Protein AF-A0A1B8TBC4-F1 (afdb_monomer)

Sequence (144 aa):
MAGRAVTELDFRKPEYRDAKVEDYEFRADGALVRKDRWEVGIRTICGLVGMSGRDFEIPDVVSKVEQLATDQEGWMAIEDIEDADDYPPESVPVSIQLSDSSILKGAFYSPSQNAWLWRGQSFREEVSAWKEETGSAHREGLSA

Solvent-accessible surface area (backbone atoms only — not comparable to full-atom values): 9035 Å² total; per-residue (Å²): 133,88,76,77,83,66,49,72,81,79,42,75,50,81,93,37,67,93,62,62,56,90,50,39,39,65,45,98,87,67,49,81,39,59,66,58,53,61,59,56,51,50,55,52,49,33,54,75,70,67,51,86,60,97,70,84,55,71,69,59,50,50,53,46,51,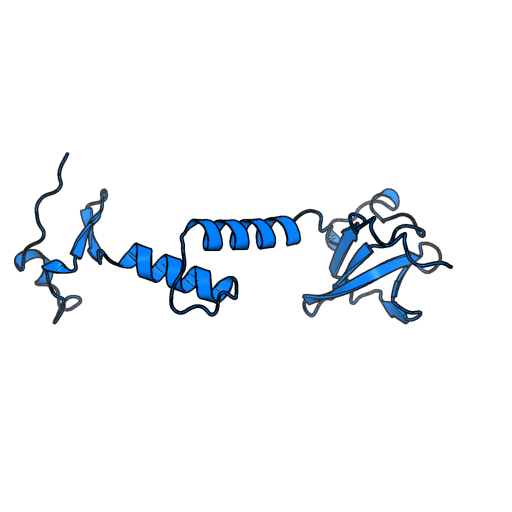51,51,55,52,57,71,65,52,71,64,45,45,55,87,75,54,86,53,81,83,72,50,69,57,62,86,47,49,18,32,36,29,32,76,86,70,49,72,46,75,66,20,27,41,38,80,93,74,65,31,36,38,43,96,88,42,78,44,58,90,49,51,45,28,37,26,77,54,79,74,82,86,76,86,81,89,88,81,136

Structure (mmCIF, N/CA/C/O backbone):
data_AF-A0A1B8TBC4-F1
#
_entry.id   AF-A0A1B8TBC4-F1
#
loop_
_atom_site.group_PDB
_atom_site.id
_atom_site.type_symbol
_atom_site.label_atom_id
_atom_site.label_alt_id
_atom_site.label_comp_id
_atom_site.label_asym_id
_atom_site.label_entity_id
_atom_site.label_seq_id
_atom_site.pdbx_PDB_ins_code
_atom_site.Cartn_x
_atom_site.Cartn_y
_atom_site.Cartn_z
_atom_site.occupancy
_atom_site.B_iso_or_equiv
_atom_site.auth_seq_id
_atom_site.auth_comp_id
_atom_site.auth_asym_id
_atom_site.auth_atom_id
_atom_site.pdbx_PDB_model_num
ATOM 1 N N . MET A 1 1 ? -10.336 20.477 28.753 1.00 42.97 1 MET A N 1
ATOM 2 C CA . MET A 1 1 ? -11.612 20.300 29.481 1.00 42.97 1 MET A CA 1
ATOM 3 C C . MET A 1 1 ? -11.883 18.811 29.562 1.00 42.97 1 MET A C 1
ATOM 5 O O . MET A 1 1 ? -11.980 18.189 28.514 1.00 42.97 1 MET A O 1
ATOM 9 N N . ALA A 1 2 ? -11.908 18.227 30.759 1.00 50.53 2 ALA A N 1
ATOM 10 C CA . ALA A 1 2 ? -12.259 16.817 30.918 1.00 50.53 2 ALA A CA 1
ATOM 11 C C . ALA A 1 2 ? -13.759 16.643 30.617 1.00 50.53 2 ALA A C 1
ATOM 13 O O . ALA A 1 2 ? -14.588 17.299 31.248 1.00 50.53 2 ALA A O 1
ATOM 14 N N . GLY A 1 3 ? -14.096 15.833 29.609 1.00 69.00 3 GLY A N 1
ATOM 15 C CA . GLY A 1 3 ? -15.482 15.501 29.273 1.00 69.00 3 GLY A CA 1
ATOM 16 C C . GLY A 1 3 ? -16.138 14.6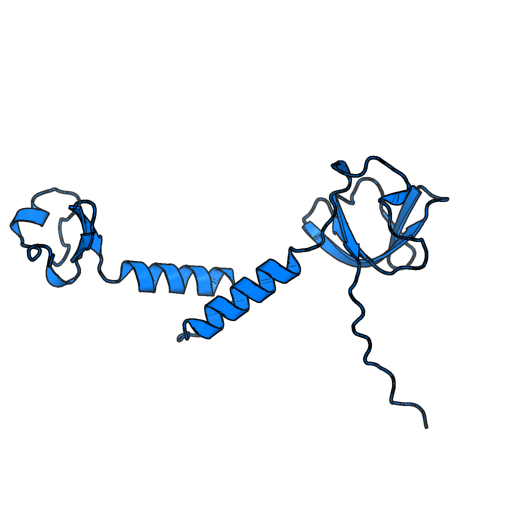83 30.390 1.00 69.00 3 GLY A C 1
ATOM 17 O O . GLY A 1 3 ? -15.455 13.945 31.099 1.00 69.00 3 GLY A O 1
ATOM 18 N N . ARG A 1 4 ? -17.456 14.834 30.578 1.00 86.19 4 ARG A N 1
ATOM 19 C CA . ARG A 1 4 ? -18.210 14.091 31.605 1.00 86.19 4 ARG A CA 1
ATOM 20 C C . ARG A 1 4 ? -18.057 12.576 31.422 1.00 86.19 4 ARG A C 1
ATOM 22 O O . ARG A 1 4 ? -17.933 12.101 30.295 1.00 86.19 4 ARG A O 1
ATOM 29 N N . ALA A 1 5 ? -18.140 11.822 32.516 1.00 83.81 5 ALA A N 1
ATOM 30 C CA . ALA A 1 5 ? -18.161 10.365 32.454 1.00 83.81 5 ALA A CA 1
ATOM 31 C C . ALA A 1 5 ? -19.389 9.850 31.677 1.00 83.81 5 ALA A C 1
ATOM 33 O O . ALA A 1 5 ? -20.471 10.448 31.724 1.00 83.81 5 ALA A O 1
ATOM 34 N N . VAL A 1 6 ? -19.198 8.736 30.970 1.00 83.19 6 VAL A N 1
ATOM 35 C CA . VAL A 1 6 ? -20.274 7.982 30.317 1.00 83.19 6 VAL A CA 1
ATOM 36 C C . VAL A 1 6 ? -21.090 7.257 31.384 1.00 83.19 6 VAL A C 1
ATOM 38 O O . VAL A 1 6 ? -20.536 6.747 32.356 1.00 83.19 6 VAL A O 1
ATOM 41 N N . THR A 1 7 ? -22.410 7.232 31.218 1.00 84.44 7 THR A N 1
ATOM 42 C CA . THR A 1 7 ? -23.350 6.617 32.163 1.00 84.44 7 THR A CA 1
ATOM 43 C C . THR A 1 7 ? -24.340 5.709 31.439 1.00 84.44 7 THR A C 1
ATOM 45 O O . THR A 1 7 ? -24.531 5.826 30.232 1.00 84.44 7 THR A O 1
ATOM 48 N N . GLU A 1 8 ? -25.053 4.853 32.173 1.00 82.81 8 GLU A N 1
ATOM 49 C CA . GLU A 1 8 ? -26.118 4.009 31.602 1.00 82.81 8 GLU A CA 1
ATOM 50 C C . GLU A 1 8 ? -27.234 4.816 30.913 1.00 82.81 8 GLU A C 1
ATOM 52 O O . GLU A 1 8 ? -27.888 4.328 29.992 1.00 82.81 8 GLU A O 1
ATOM 57 N N . LEU A 1 9 ? -27.446 6.077 31.317 1.00 80.50 9 LEU A N 1
ATOM 58 C CA . LEU A 1 9 ? -28.419 6.966 30.673 1.00 80.50 9 LEU A CA 1
ATOM 59 C C . LEU A 1 9 ? -28.092 7.200 29.193 1.00 80.50 9 LEU A C 1
ATOM 61 O O . LEU A 1 9 ? -29.008 7.379 28.389 1.00 80.50 9 LEU A O 1
ATOM 65 N N . ASP A 1 10 ? -26.807 7.159 28.842 1.00 77.62 10 ASP A N 1
ATOM 66 C CA . ASP A 1 10 ? -26.310 7.366 27.483 1.00 77.62 10 ASP A CA 1
ATOM 67 C C . ASP A 1 10 ? -26.589 6.151 26.568 1.00 77.62 10 ASP A C 1
ATOM 69 O O . ASP A 1 10 ? -26.613 6.289 25.347 1.00 77.62 10 ASP A O 1
ATOM 73 N N . PHE A 1 11 ? -26.894 4.980 27.147 1.00 82.25 11 PHE A N 1
ATOM 74 C CA . PHE A 1 11 ? -27.093 3.695 26.457 1.00 82.25 11 PHE A CA 1
ATOM 75 C C . PHE A 1 11 ? -28.575 3.349 26.241 1.00 82.25 11 PHE A C 1
ATOM 77 O O . PHE A 1 11 ? -28.917 2.253 25.807 1.00 82.25 11 PHE A O 1
ATOM 84 N N . ARG A 1 12 ? -29.497 4.283 26.508 1.00 78.94 12 ARG A N 1
ATOM 85 C CA . ARG A 1 12 ? -30.950 4.039 26.402 1.00 78.94 12 ARG A CA 1
ATOM 86 C C . ARG A 1 12 ? -31.457 3.797 24.973 1.00 78.94 12 ARG A C 1
ATOM 88 O O . ARG A 1 12 ? -32.620 3.430 24.802 1.00 78.94 12 ARG A O 1
ATOM 95 N N . LYS A 1 13 ? -30.626 4.008 23.948 1.00 74.69 13 LYS A N 1
ATOM 96 C CA . LYS A 1 13 ? -30.978 3.708 22.554 1.00 74.69 13 LYS A CA 1
ATOM 97 C C . LYS A 1 13 ? -30.849 2.204 22.262 1.00 74.69 13 LYS A C 1
ATOM 99 O O . LYS A 1 13 ? -29.913 1.580 22.754 1.00 74.69 13 LYS A O 1
ATOM 104 N N . PRO A 1 14 ? -31.716 1.628 21.405 1.00 73.19 14 PRO A N 1
ATOM 105 C CA . PRO A 1 14 ? -31.651 0.207 21.045 1.00 73.19 14 PRO A CA 1
ATOM 106 C C . PRO A 1 14 ? -30.293 -0.259 20.494 1.00 73.19 14 PRO A C 1
ATOM 108 O O . PRO A 1 14 ? -29.934 -1.413 20.684 1.00 73.19 14 PRO A O 1
ATOM 111 N N . GLU A 1 15 ? -29.540 0.631 19.844 1.00 75.00 15 GLU A N 1
ATOM 112 C CA . GLU A 1 15 ? -28.222 0.360 19.245 1.00 75.00 15 GLU A CA 1
ATOM 113 C C . GLU A 1 15 ? -27.101 0.055 20.261 1.00 75.00 15 GLU A C 1
ATOM 115 O O . GLU A 1 15 ? -26.076 -0.495 19.874 1.00 75.00 15 GLU A O 1
ATOM 120 N N . TYR A 1 16 ? -27.303 0.357 21.551 1.00 78.12 16 TYR A N 1
ATOM 121 C CA . TYR A 1 16 ? -26.348 0.059 22.632 1.00 78.12 16 TYR A CA 1
ATOM 122 C C . TYR A 1 16 ? -26.843 -1.032 23.586 1.00 78.12 16 TYR A C 1
ATOM 124 O O . TYR A 1 16 ? -26.323 -1.183 24.693 1.00 78.12 16 TYR A O 1
ATOM 132 N N . ARG A 1 17 ? -27.866 -1.792 23.177 1.00 71.06 17 ARG A N 1
ATOM 133 C CA . ARG A 1 17 ? -28.348 -2.944 23.939 1.00 71.06 17 ARG A CA 1
ATOM 134 C C . ARG A 1 17 ? -27.181 -3.933 24.101 1.00 71.06 17 ARG A C 1
ATOM 136 O O . ARG A 1 17 ? -26.556 -4.303 23.115 1.00 71.06 17 ARG A O 1
ATOM 143 N N . ASP A 1 18 ? -26.873 -4.282 25.350 1.00 78.62 18 ASP A N 1
ATOM 144 C CA . ASP A 1 18 ? -25.776 -5.171 25.784 1.00 78.62 18 ASP A CA 1
ATOM 145 C C . ASP A 1 18 ? -24.352 -4.585 25.766 1.00 78.62 18 ASP A C 1
ATOM 147 O O . ASP A 1 18 ? -23.388 -5.280 26.095 1.00 78.62 18 ASP A O 1
ATOM 151 N N . ALA A 1 19 ? -24.192 -3.300 25.448 1.00 83.25 19 ALA A N 1
ATOM 152 C CA . ALA A 1 19 ? -22.892 -2.645 25.513 1.00 83.25 19 ALA A CA 1
ATOM 153 C C . ALA A 1 19 ? -22.547 -2.221 26.958 1.00 83.25 19 ALA A C 1
ATOM 155 O O . ALA A 1 19 ? -23.404 -1.755 27.711 1.00 83.25 19 ALA A O 1
ATOM 156 N N . LYS A 1 20 ? -21.280 -2.386 27.354 1.00 85.56 20 LYS A N 1
ATOM 157 C CA . LYS A 1 20 ? -20.799 -2.030 28.696 1.00 85.56 20 LYS A CA 1
ATOM 158 C C . LYS A 1 20 ? -20.347 -0.580 28.744 1.00 85.56 20 LYS A C 1
ATOM 160 O O . LYS A 1 20 ? -19.546 -0.152 27.918 1.00 85.56 20 LYS A O 1
ATOM 165 N N . VAL A 1 21 ? -20.813 0.161 29.744 1.00 85.75 21 VAL A N 1
ATOM 166 C CA . VAL A 1 21 ? -20.490 1.585 29.915 1.00 85.75 21 VAL A CA 1
ATOM 167 C C . VAL A 1 21 ? -18.981 1.806 30.050 1.00 85.75 21 VAL A C 1
ATOM 169 O O . VAL A 1 21 ? -18.453 2.760 29.476 1.00 85.75 21 VAL A O 1
ATOM 172 N N . GLU A 1 22 ? -18.266 0.919 30.753 1.00 87.06 22 GLU A N 1
ATOM 173 C CA . GLU A 1 22 ? -16.816 1.037 30.934 1.00 87.06 22 GLU A CA 1
ATOM 174 C C . GLU A 1 22 ? -16.005 0.976 29.631 1.00 87.06 22 GLU A C 1
ATOM 176 O O . GLU A 1 22 ? -14.896 1.515 29.599 1.00 87.06 22 GLU A O 1
ATOM 181 N N . ASP A 1 23 ? -16.556 0.413 28.555 1.00 88.88 23 ASP A N 1
ATOM 182 C CA . ASP A 1 23 ? -15.867 0.255 27.272 1.00 88.88 23 ASP A CA 1
ATOM 183 C C . ASP A 1 23 ? -15.992 1.496 26.374 1.00 88.88 23 ASP A C 1
ATOM 185 O O . ASP A 1 23 ? -15.416 1.521 25.285 1.00 88.88 23 ASP A O 1
ATOM 189 N N . TYR A 1 24 ? -16.721 2.535 26.802 1.00 91.00 24 TYR A N 1
ATOM 190 C CA . TYR A 1 24 ? -17.042 3.705 25.981 1.00 91.00 24 TYR A CA 1
ATOM 191 C C . TYR A 1 24 ? -16.612 5.031 26.612 1.00 91.00 24 TYR A C 1
ATOM 193 O O . TYR A 1 24 ? -16.485 5.184 27.827 1.00 91.00 24 TYR A O 1
ATOM 201 N N . GLU A 1 25 ? -16.397 6.022 25.755 1.00 91.06 25 GLU A N 1
ATOM 202 C CA . GLU A 1 25 ? -16.042 7.393 26.107 1.00 91.06 25 GLU A CA 1
ATOM 203 C C . GLU A 1 25 ? -16.709 8.394 25.155 1.00 91.06 25 GLU A C 1
ATOM 205 O O . GLU A 1 25 ? -17.140 8.040 24.055 1.00 91.06 25 GLU A O 1
ATOM 210 N N . PHE A 1 26 ? -16.771 9.662 25.569 1.00 91.06 26 PHE A N 1
ATOM 211 C CA . PHE A 1 26 ? -17.141 10.749 24.668 1.00 91.06 26 PHE A CA 1
ATOM 212 C C . PHE A 1 26 ? -15.921 11.238 23.896 1.00 91.06 26 PHE A C 1
ATOM 214 O O . PHE A 1 26 ? -14.907 11.623 24.481 1.00 91.06 26 PHE A O 1
ATOM 221 N N . ARG A 1 27 ? -16.045 11.284 22.572 1.00 89.94 27 ARG A N 1
ATOM 222 C CA . ARG A 1 27 ? -15.099 11.980 21.701 1.00 89.94 27 ARG A CA 1
ATOM 223 C C . ARG A 1 27 ? -15.290 13.498 21.822 1.00 89.94 27 ARG A C 1
ATOM 225 O O . ARG A 1 27 ? -16.305 13.976 22.324 1.00 89.94 27 ARG A O 1
ATOM 232 N N . ALA A 1 28 ? -14.308 14.270 21.358 1.00 87.44 28 ALA A N 1
ATOM 233 C CA . ALA A 1 28 ? -14.319 15.735 21.411 1.00 87.44 28 ALA A CA 1
ATOM 234 C C . ALA A 1 28 ? -15.542 16.389 20.732 1.00 87.44 28 ALA A C 1
ATOM 236 O O . ALA A 1 28 ? -15.923 17.495 21.097 1.00 87.44 28 ALA A O 1
ATOM 237 N N . ASP A 1 29 ? -16.166 15.705 19.776 1.00 89.75 29 ASP A N 1
ATOM 238 C CA . ASP A 1 29 ? -17.390 16.131 19.089 1.00 89.75 29 ASP A CA 1
ATOM 239 C C . ASP A 1 29 ? -18.685 15.690 19.799 1.00 89.75 29 ASP A C 1
ATOM 241 O O . ASP A 1 29 ? -19.778 15.925 19.292 1.00 89.75 29 ASP A O 1
ATOM 245 N N . GLY A 1 30 ? -18.583 15.039 20.961 1.00 87.00 30 GLY A N 1
ATOM 246 C CA . GLY A 1 30 ? -19.719 14.533 21.729 1.00 87.00 30 GLY A CA 1
ATOM 247 C C . GLY A 1 30 ? -20.232 13.162 21.284 1.00 87.00 30 GLY A C 1
ATOM 248 O O . GLY A 1 30 ? -21.214 12.683 21.853 1.00 87.00 30 GLY A O 1
ATOM 249 N N . ALA A 1 31 ? -19.586 12.504 20.314 1.00 87.81 31 ALA A N 1
ATOM 250 C CA . ALA A 1 31 ? -19.951 11.147 19.919 1.00 87.81 31 ALA A CA 1
ATOM 251 C C . ALA A 1 31 ? -19.594 10.136 21.021 1.00 87.81 31 ALA A C 1
ATOM 253 O O . ALA A 1 31 ? -18.497 10.184 21.582 1.00 87.81 31 ALA A O 1
ATOM 254 N N . LEU A 1 32 ? -20.508 9.205 21.305 1.00 88.56 32 LEU A N 1
ATOM 255 C CA . LEU A 1 32 ? -20.257 8.069 22.188 1.00 88.56 32 LEU A CA 1
ATOM 256 C C . LEU A 1 32 ? -19.559 6.965 21.391 1.00 88.56 32 LEU A C 1
ATOM 258 O O . LEU A 1 32 ? -20.099 6.459 20.410 1.00 88.56 32 LEU A O 1
ATOM 262 N N . VAL A 1 33 ? -18.348 6.603 21.794 1.00 90.19 33 VAL A N 1
ATOM 263 C CA . VAL A 1 33 ? -17.468 5.728 21.013 1.00 90.19 33 VAL A CA 1
ATOM 264 C C . VAL A 1 33 ? -16.739 4.746 21.918 1.00 90.19 33 VAL A C 1
ATOM 266 O O . VAL A 1 33 ? -16.458 5.051 23.074 1.00 90.19 33 VAL A O 1
ATOM 269 N N . ARG A 1 34 ? -16.400 3.566 21.392 1.00 91.12 34 ARG A N 1
ATOM 270 C CA . ARG A 1 34 ? -15.612 2.579 22.138 1.00 91.12 34 ARG A CA 1
ATOM 271 C C . ARG A 1 34 ? -14.184 3.064 22.384 1.00 91.12 34 AR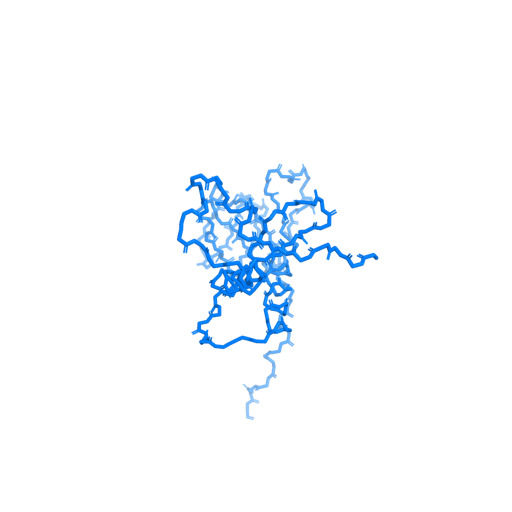G A C 1
ATOM 273 O O . ARG A 1 34 ? -13.582 3.682 21.501 1.00 91.12 34 ARG A O 1
ATOM 280 N N . LYS A 1 35 ? -13.627 2.759 23.554 1.00 92.12 35 LYS A N 1
ATOM 281 C CA . LYS A 1 35 ? -12.258 3.115 23.963 1.00 92.12 35 LYS A CA 1
ATOM 282 C C . LYS A 1 35 ? -11.193 2.360 23.170 1.00 92.12 35 LYS A C 1
ATOM 284 O O . LYS A 1 35 ? -10.184 2.944 22.792 1.00 92.12 35 LYS A O 1
ATOM 289 N N . ASP A 1 36 ? -11.449 1.095 22.846 1.00 92.06 36 ASP A N 1
ATOM 290 C CA . ASP A 1 36 ? -10.536 0.218 22.099 1.00 92.06 36 ASP A CA 1
ATOM 291 C C . ASP A 1 36 ? -10.534 0.467 20.579 1.00 92.06 36 ASP A C 1
ATOM 293 O O . ASP A 1 36 ? -9.806 -0.198 19.845 1.00 92.06 36 ASP A O 1
ATOM 297 N N . ARG A 1 37 ? -11.299 1.451 20.075 1.00 91.81 37 ARG A N 1
ATOM 298 C CA . ARG A 1 37 ? -11.411 1.745 18.631 1.00 91.81 37 ARG A CA 1
ATOM 299 C C . ARG A 1 37 ? -10.064 1.979 17.942 1.00 91.81 37 ARG A C 1
ATOM 301 O O . ARG A 1 37 ? -9.898 1.602 16.786 1.00 91.81 37 ARG A O 1
ATOM 308 N N . TRP A 1 38 ? -9.111 2.590 18.645 1.00 91.88 38 TRP A N 1
ATOM 309 C CA . TRP A 1 38 ? -7.767 2.829 18.120 1.00 91.88 38 TRP A CA 1
ATOM 310 C C . TRP A 1 38 ? -6.970 1.531 18.001 1.00 91.88 38 TRP A C 1
ATOM 312 O O . TRP A 1 38 ? -6.344 1.303 16.973 1.00 91.88 38 TRP A O 1
ATOM 322 N N . GLU A 1 39 ? -7.049 0.650 18.999 1.00 90.75 39 GLU A N 1
ATOM 323 C CA . GLU A 1 39 ? -6.388 -0.656 18.960 1.00 90.75 39 GLU A CA 1
ATOM 324 C C . GLU A 1 39 ? -6.948 -1.522 17.825 1.00 90.75 39 GLU A C 1
ATOM 326 O O . GLU A 1 39 ? -6.188 -2.074 17.032 1.00 90.75 39 GLU A O 1
ATOM 331 N N . VAL A 1 40 ? -8.277 -1.588 17.693 1.00 90.50 40 VAL A N 1
ATOM 332 C CA . VAL A 1 40 ? -8.948 -2.316 16.602 1.00 90.50 40 VAL A CA 1
ATOM 333 C C . VAL A 1 40 ? -8.561 -1.745 15.234 1.00 90.50 40 VAL A C 1
ATOM 335 O O . VAL A 1 40 ? -8.292 -2.503 14.297 1.00 90.50 40 VAL A O 1
ATOM 338 N N . GLY A 1 41 ? -8.492 -0.416 15.117 1.00 92.94 41 GLY A N 1
ATOM 339 C CA . GLY A 1 41 ? -8.043 0.260 13.901 1.00 92.94 41 GLY A CA 1
ATOM 340 C C . GLY A 1 41 ? -6.614 -0.126 13.519 1.00 92.94 41 GLY A C 1
ATOM 341 O O . GLY A 1 41 ? -6.379 -0.551 12.389 1.00 92.94 41 GLY A O 1
ATOM 342 N N . ILE A 1 42 ? -5.672 -0.064 14.465 1.00 93.12 42 ILE A N 1
ATOM 343 C CA . ILE A 1 42 ? -4.277 -0.436 14.198 1.00 93.12 42 ILE A CA 1
ATOM 344 C C . ILE A 1 42 ? -4.151 -1.930 13.882 1.00 93.12 42 ILE A C 1
ATOM 346 O O . ILE A 1 42 ? -3.490 -2.269 12.908 1.00 93.12 42 ILE A O 1
ATOM 350 N N . ARG A 1 43 ? -4.852 -2.825 14.594 1.00 91.00 43 ARG A N 1
ATOM 351 C CA . ARG A 1 43 ? -4.892 -4.267 14.265 1.00 91.00 43 ARG A CA 1
ATOM 352 C C . ARG A 1 43 ? -5.343 -4.524 12.826 1.00 91.00 43 ARG A C 1
ATOM 354 O O . ARG A 1 43 ? -4.807 -5.405 12.160 1.00 91.00 43 ARG A O 1
ATOM 361 N N . THR A 1 44 ? -6.316 -3.752 12.348 1.00 92.25 44 THR A N 1
ATOM 362 C CA . THR A 1 44 ? -6.790 -3.841 10.961 1.00 92.25 44 THR A CA 1
ATOM 363 C C . THR A 1 44 ? -5.690 -3.420 9.986 1.00 92.25 44 THR A C 1
ATOM 365 O O . THR A 1 44 ? -5.420 -4.138 9.026 1.00 92.25 44 THR A O 1
ATOM 368 N N . ILE A 1 45 ? -5.009 -2.302 10.263 1.00 93.31 45 ILE A N 1
ATOM 369 C CA . ILE A 1 45 ? -3.875 -1.829 9.457 1.00 93.31 45 ILE A CA 1
ATOM 370 C C . ILE A 1 45 ? -2.750 -2.868 9.445 1.00 93.31 45 ILE A C 1
ATOM 372 O O . ILE A 1 45 ? -2.271 -3.190 8.365 1.00 93.31 45 ILE A O 1
ATOM 376 N N . CYS A 1 46 ? -2.390 -3.462 10.591 1.00 93.00 46 CYS A N 1
ATOM 377 C CA . CYS A 1 46 ? -1.404 -4.547 10.676 1.00 93.00 46 CYS A CA 1
ATOM 378 C C . CYS A 1 46 ? -1.710 -5.675 9.683 1.00 93.00 46 CYS A C 1
ATOM 380 O O . CYS A 1 46 ? -0.823 -6.114 8.952 1.00 93.00 46 CYS A O 1
ATOM 382 N N . GLY A 1 47 ? -2.972 -6.112 9.622 1.00 89.94 47 GLY A N 1
ATOM 383 C CA . GLY A 1 47 ? -3.409 -7.132 8.670 1.00 89.94 47 GLY A CA 1
ATOM 384 C C . GLY A 1 47 ? -3.242 -6.697 7.211 1.00 89.94 47 GLY A C 1
ATOM 385 O O . GLY A 1 47 ? -2.754 -7.479 6.398 1.00 89.94 47 GLY A O 1
ATOM 386 N N . LEU A 1 48 ? -3.590 -5.448 6.886 1.00 91.56 48 LEU A N 1
ATOM 387 C CA . LEU A 1 48 ? -3.449 -4.893 5.533 1.00 91.56 48 LEU A CA 1
ATOM 388 C C . LEU A 1 48 ? -1.987 -4.775 5.093 1.00 91.56 48 LEU A C 1
ATOM 390 O O . LEU A 1 48 ? -1.675 -5.051 3.939 1.00 91.56 48 LEU A O 1
ATOM 394 N N . VAL A 1 49 ? -1.087 -4.413 6.008 1.00 91.69 49 VAL A N 1
ATOM 395 C CA . VAL A 1 49 ? 0.352 -4.306 5.721 1.00 91.69 49 VAL A CA 1
ATOM 396 C C . VAL A 1 49 ? 1.093 -5.648 5.836 1.00 91.69 49 VAL A C 1
ATOM 398 O O . VAL A 1 49 ? 2.323 -5.689 5.820 1.00 91.69 49 VAL A O 1
ATOM 401 N N . GLY A 1 50 ? 0.358 -6.761 5.955 1.00 88.94 50 GLY A N 1
ATOM 402 C CA . GLY A 1 50 ? 0.909 -8.117 5.944 1.00 88.94 50 GLY A CA 1
ATOM 403 C C . GLY A 1 50 ? 1.641 -8.528 7.225 1.00 88.94 50 GLY A C 1
ATOM 404 O O . GLY A 1 50 ? 2.420 -9.482 7.206 1.00 88.94 50 GLY A O 1
ATOM 405 N N . MET A 1 51 ? 1.416 -7.841 8.347 1.00 89.38 51 MET A N 1
ATOM 406 C CA . MET A 1 51 ? 1.958 -8.248 9.644 1.00 89.38 51 MET A CA 1
ATOM 407 C C . MET A 1 51 ? 1.120 -9.398 10.214 1.00 89.38 51 MET A C 1
ATOM 409 O O . MET A 1 51 ? -0.061 -9.239 10.512 1.00 89.38 51 MET A O 1
ATOM 413 N N . SER A 1 52 ? 1.736 -10.569 10.386 1.00 73.69 52 SER A N 1
ATOM 414 C CA . SER A 1 52 ? 1.064 -11.794 10.854 1.00 73.69 52 SER A CA 1
ATOM 415 C C . SER A 1 52 ? 1.299 -12.116 12.339 1.00 73.69 52 SER A C 1
ATOM 417 O O . SER A 1 52 ? 1.005 -13.226 12.787 1.00 73.69 52 SER A O 1
ATOM 419 N N . GLY A 1 53 ? 1.878 -11.186 13.103 1.00 73.94 53 GLY A N 1
ATOM 420 C CA . GLY A 1 53 ? 2.142 -11.348 14.535 1.00 73.94 53 GLY A CA 1
ATOM 421 C C . GLY A 1 53 ? 0.876 -11.204 15.385 1.00 73.94 53 GLY A C 1
ATOM 422 O O . GLY A 1 53 ? -0.014 -10.423 15.056 1.00 73.94 53 GLY A O 1
ATOM 423 N N . ARG A 1 54 ? 0.793 -11.953 16.498 1.00 70.00 54 ARG A N 1
ATOM 424 C CA . ARG A 1 54 ? -0.261 -11.747 17.516 1.00 70.00 54 ARG A CA 1
ATOM 425 C C . ARG A 1 54 ? -0.134 -10.393 18.215 1.00 70.00 54 ARG A C 1
ATOM 427 O O . ARG A 1 54 ? -1.155 -9.825 18.598 1.00 70.00 54 ARG A O 1
ATOM 434 N N . ASP A 1 55 ? 1.099 -9.913 18.318 1.00 79.88 55 ASP A N 1
ATOM 435 C CA . ASP A 1 55 ? 1.480 -8.655 18.943 1.00 79.88 55 ASP A CA 1
ATOM 436 C C . ASP A 1 55 ? 2.137 -7.751 17.890 1.00 79.88 55 ASP A C 1
ATOM 438 O O . ASP A 1 55 ? 2.780 -8.240 16.954 1.00 79.88 55 ASP A O 1
ATOM 442 N N . PHE A 1 56 ? 1.942 -6.442 18.028 1.00 85.88 56 PHE A N 1
ATOM 443 C CA . PHE A 1 56 ? 2.545 -5.418 17.179 1.00 85.88 56 PHE A CA 1
ATOM 444 C C . PHE A 1 56 ? 2.975 -4.238 18.045 1.00 85.88 56 PHE A C 1
ATOM 446 O O . PHE A 1 56 ? 2.288 -3.886 19.004 1.00 85.88 56 PHE A O 1
ATOM 453 N N . GLU A 1 57 ? 4.064 -3.589 17.654 1.00 90.56 57 GLU A N 1
ATOM 454 C CA . GLU A 1 57 ? 4.431 -2.277 18.170 1.00 90.56 57 GLU A CA 1
ATOM 455 C C . GLU A 1 57 ? 4.071 -1.216 17.128 1.00 90.56 57 GLU A C 1
ATOM 457 O O . GLU A 1 57 ? 4.259 -1.414 15.927 1.00 90.56 57 GLU A O 1
ATOM 462 N N . ILE A 1 58 ? 3.534 -0.072 17.567 1.00 91.62 58 ILE A N 1
ATOM 463 C CA . ILE A 1 58 ? 3.118 1.014 16.658 1.00 91.62 58 ILE A CA 1
ATOM 464 C C . ILE A 1 58 ? 4.246 1.433 15.693 1.00 91.62 58 ILE A C 1
ATOM 466 O O . ILE A 1 58 ? 3.954 1.585 14.506 1.00 91.62 58 ILE A O 1
ATOM 470 N N . PRO A 1 59 ? 5.516 1.587 16.129 1.00 94.62 59 PRO A N 1
ATOM 471 C CA . PRO A 1 59 ? 6.617 1.904 15.220 1.00 94.62 59 PRO A CA 1
ATOM 472 C C . PRO A 1 59 ? 6.795 0.899 14.076 1.00 94.62 59 PRO A C 1
ATOM 474 O O . PRO A 1 59 ? 7.099 1.310 12.958 1.00 94.62 59 PRO A O 1
ATOM 477 N N . ASP A 1 60 ? 6.552 -0.392 14.315 1.00 93.12 60 ASP A N 1
ATOM 478 C CA . ASP A 1 60 ? 6.666 -1.421 13.276 1.00 93.12 60 ASP A CA 1
ATOM 479 C C . ASP A 1 60 ? 5.575 -1.251 12.215 1.00 93.12 60 ASP A C 1
ATOM 481 O O . ASP A 1 60 ? 5.835 -1.365 11.015 1.00 93.12 60 ASP A O 1
ATOM 485 N N . VAL A 1 61 ? 4.355 -0.924 12.656 1.00 93.38 61 VAL A N 1
ATOM 486 C CA . VAL A 1 61 ? 3.228 -0.633 11.760 1.00 93.38 61 VAL A CA 1
ATOM 487 C C . VAL A 1 61 ? 3.528 0.598 10.913 1.00 93.38 61 VAL A C 1
ATOM 489 O O . VAL A 1 61 ? 3.341 0.565 9.700 1.00 93.38 61 VAL A O 1
ATOM 492 N N . VAL A 1 62 ? 4.032 1.669 11.534 1.00 94.88 62 VAL A N 1
ATOM 493 C CA . VAL A 1 62 ? 4.415 2.901 10.828 1.00 94.88 62 VAL A CA 1
ATOM 494 C C . VAL A 1 62 ? 5.501 2.611 9.797 1.00 94.88 62 VAL A C 1
ATOM 496 O O . VAL A 1 62 ? 5.327 2.961 8.636 1.00 94.88 62 VAL A O 1
ATOM 499 N N . SER A 1 63 ? 6.555 1.884 10.173 1.00 93.81 63 SER A N 1
ATOM 500 C CA . SER A 1 63 ? 7.632 1.518 9.248 1.00 93.81 63 SER A CA 1
ATOM 501 C C . SER A 1 63 ? 7.123 0.706 8.053 1.00 93.81 63 SER A C 1
ATOM 503 O O . SER A 1 63 ? 7.570 0.906 6.924 1.00 93.81 63 SER A O 1
ATOM 505 N N . LYS A 1 64 ? 6.154 -0.193 8.263 1.00 93.44 64 LYS A N 1
ATOM 506 C CA . LYS A 1 64 ? 5.522 -0.944 7.171 1.00 93.44 64 LYS A CA 1
ATOM 507 C C . LYS A 1 64 ? 4.682 -0.066 6.251 1.00 93.44 64 LYS A C 1
ATOM 509 O O . LYS A 1 64 ? 4.723 -0.259 5.039 1.00 93.44 64 LYS A O 1
ATOM 514 N N . VAL A 1 65 ? 3.945 0.893 6.804 1.00 92.69 65 VAL A N 1
ATOM 515 C CA . VAL A 1 65 ? 3.192 1.872 6.009 1.00 92.69 65 VAL A CA 1
ATOM 516 C C . VAL A 1 65 ? 4.141 2.759 5.201 1.00 92.69 65 VAL A C 1
ATOM 518 O O . VAL A 1 65 ? 3.887 2.980 4.023 1.00 92.69 65 VAL A O 1
ATOM 521 N N . GLU A 1 66 ? 5.247 3.212 5.790 1.00 92.44 66 GLU A N 1
ATOM 522 C CA . GLU A 1 66 ? 6.282 3.984 5.091 1.00 92.44 66 GLU A CA 1
ATOM 523 C C . GLU A 1 66 ? 6.899 3.183 3.940 1.00 92.44 66 GLU A C 1
ATOM 525 O O . GLU A 1 66 ? 6.984 3.696 2.831 1.00 92.44 66 GLU A O 1
ATOM 530 N N . GLN A 1 67 ? 7.240 1.907 4.159 1.00 88.25 67 GLN A N 1
ATOM 531 C CA . GLN A 1 67 ? 7.723 1.016 3.094 1.00 88.25 67 GLN A CA 1
ATOM 532 C C . GLN A 1 67 ? 6.729 0.932 1.931 1.00 88.25 67 GLN A C 1
ATOM 534 O O . GLN A 1 67 ? 7.121 1.098 0.781 1.00 88.25 67 GLN A O 1
ATOM 539 N N . LEU A 1 68 ? 5.441 0.725 2.225 1.00 88.06 68 LEU A N 1
ATOM 540 C CA . LEU A 1 68 ? 4.405 0.678 1.193 1.00 88.06 68 LEU A CA 1
ATOM 541 C C . LEU A 1 68 ? 4.254 2.016 0.466 1.00 88.06 68 LEU A C 1
ATOM 543 O O . LEU A 1 68 ? 4.095 2.022 -0.750 1.00 88.06 68 LEU A O 1
ATOM 547 N N . ALA A 1 69 ? 4.311 3.137 1.184 1.00 87.00 69 ALA A N 1
ATOM 548 C CA . ALA A 1 69 ? 4.245 4.461 0.577 1.00 87.00 69 ALA A CA 1
ATOM 549 C C . ALA A 1 69 ? 5.431 4.690 -0.374 1.00 87.00 69 ALA A C 1
ATOM 551 O O . ALA A 1 69 ? 5.220 5.050 -1.527 1.00 87.00 69 ALA A O 1
ATOM 552 N N . THR A 1 70 ? 6.655 4.380 0.058 1.00 83.44 70 THR A N 1
ATOM 553 C CA . THR A 1 70 ? 7.859 4.466 -0.783 1.00 83.44 70 THR A CA 1
ATOM 554 C C . THR A 1 70 ? 7.806 3.513 -1.983 1.00 83.44 70 THR A C 1
ATOM 556 O O . THR A 1 70 ? 8.221 3.870 -3.087 1.00 83.44 70 THR A O 1
ATOM 559 N N . ASP A 1 71 ? 7.257 2.307 -1.824 1.00 80.94 71 ASP A N 1
ATOM 560 C CA . ASP A 1 71 ? 7.076 1.374 -2.941 1.00 80.94 71 ASP A CA 1
ATOM 561 C C . ASP A 1 71 ? 6.129 1.941 -4.017 1.00 80.94 71 ASP A C 1
ATOM 563 O O . ASP A 1 71 ? 6.334 1.683 -5.211 1.00 80.94 71 ASP A O 1
ATOM 567 N N . GLN A 1 72 ? 5.145 2.750 -3.607 1.00 81.19 72 GLN A N 1
ATOM 568 C CA . GLN A 1 72 ? 4.203 3.464 -4.480 1.00 81.19 72 GLN A CA 1
ATOM 569 C C . GLN A 1 72 ? 4.741 4.797 -5.033 1.00 81.19 72 GLN A C 1
ATOM 571 O O . GLN A 1 72 ? 4.138 5.364 -5.939 1.00 81.19 72 GLN A O 1
ATOM 576 N N . GLU A 1 73 ? 5.867 5.314 -4.547 1.00 84.62 73 GLU A N 1
ATOM 577 C CA . GLU A 1 73 ? 6.468 6.530 -5.106 1.00 84.62 73 GLU A CA 1
ATOM 578 C C . GLU A 1 73 ? 7.185 6.249 -6.435 1.00 84.62 73 GLU A C 1
ATOM 580 O O . GLU A 1 73 ? 7.797 5.194 -6.615 1.00 84.62 73 GLU A O 1
ATOM 585 N N . GLY A 1 74 ? 7.153 7.215 -7.359 1.00 85.62 74 GLY A N 1
ATOM 586 C CA . GLY A 1 74 ? 7.932 7.182 -8.604 1.00 85.62 74 GLY A CA 1
ATOM 587 C C . GLY A 1 74 ? 7.334 6.351 -9.743 1.00 85.62 74 GLY A C 1
ATOM 588 O O . GLY A 1 74 ? 8.028 6.107 -10.726 1.00 85.62 74 GLY A O 1
ATOM 589 N N . TRP A 1 75 ? 6.079 5.911 -9.625 1.00 92.75 75 TRP A N 1
ATOM 590 C CA . TRP A 1 75 ? 5.337 5.350 -10.755 1.00 92.75 75 TRP A CA 1
ATOM 591 C C . TRP A 1 75 ? 4.840 6.463 -11.681 1.00 92.75 75 TRP A C 1
ATOM 593 O O . TRP A 1 75 ? 4.234 7.428 -11.224 1.00 92.75 75 TRP A O 1
ATOM 603 N N . MET A 1 76 ? 5.074 6.293 -12.977 1.00 92.25 76 MET A N 1
ATOM 604 C CA . MET A 1 76 ? 4.563 7.119 -14.060 1.00 92.25 76 MET A CA 1
ATOM 605 C C . MET A 1 76 ? 3.525 6.316 -14.839 1.00 92.25 76 MET A C 1
ATOM 607 O O . MET A 1 76 ? 3.836 5.254 -15.390 1.00 92.25 76 MET A O 1
ATOM 611 N N . ALA A 1 77 ? 2.280 6.790 -14.843 1.00 93.62 77 ALA A N 1
ATOM 612 C CA . ALA A 1 77 ? 1.207 6.143 -15.580 1.00 93.62 77 ALA A CA 1
ATOM 613 C C . ALA A 1 77 ? 1.413 6.344 -17.085 1.00 93.62 77 ALA A C 1
ATOM 615 O O . ALA A 1 77 ? 1.781 7.429 -17.524 1.00 93.62 77 ALA A O 1
ATOM 616 N N . ILE A 1 78 ? 1.159 5.305 -17.883 1.00 92.50 78 ILE A N 1
ATOM 617 C CA . ILE A 1 78 ? 1.302 5.389 -19.345 1.00 92.50 78 ILE A CA 1
ATOM 618 C C . ILE A 1 78 ? 0.323 6.410 -19.938 1.00 92.50 78 ILE A C 1
ATOM 620 O O . ILE A 1 78 ? 0.638 7.049 -20.935 1.00 92.50 78 ILE A O 1
ATOM 624 N N . GLU A 1 79 ? -0.846 6.584 -19.316 1.00 91.31 79 GLU A N 1
ATOM 625 C CA . GLU A 1 79 ? -1.843 7.584 -19.722 1.00 91.31 79 GLU A CA 1
ATOM 626 C C . GLU A 1 79 ? -1.406 9.036 -19.480 1.00 91.31 79 GLU A C 1
ATOM 628 O O . GLU A 1 79 ? -1.903 9.925 -20.166 1.00 91.31 79 GLU A O 1
ATOM 633 N N . ASP A 1 80 ? -0.461 9.256 -18.562 1.00 91.12 80 ASP A N 1
ATOM 634 C CA . ASP A 1 80 ? 0.071 10.578 -18.218 1.00 91.12 80 ASP A CA 1
ATOM 635 C C . ASP A 1 80 ? 1.328 10.938 -19.034 1.00 91.12 80 ASP A C 1
ATOM 637 O O . ASP A 1 80 ? 1.890 12.016 -18.851 1.00 91.12 80 ASP A O 1
ATOM 641 N N . ILE A 1 81 ? 1.795 10.048 -19.919 1.00 89.62 81 ILE A N 1
ATOM 642 C CA . ILE A 1 81 ? 2.941 10.317 -20.792 1.00 89.62 81 ILE A CA 1
ATOM 643 C C . ILE A 1 81 ? 2.485 11.172 -21.975 1.00 89.62 81 ILE A C 1
ATOM 645 O O . ILE A 1 81 ? 1.699 10.722 -22.814 1.00 89.62 81 ILE A O 1
ATOM 649 N N . GLU A 1 82 ? 3.022 12.386 -22.072 1.00 88.25 82 GLU A N 1
ATOM 650 C CA . GLU A 1 82 ? 2.710 13.318 -23.157 1.00 88.25 82 GLU A CA 1
ATOM 651 C C . GLU A 1 82 ? 3.792 13.284 -24.245 1.00 88.25 82 GLU A C 1
ATOM 653 O O . GLU A 1 82 ? 3.467 13.289 -25.438 1.00 88.25 82 GLU A O 1
ATOM 658 N N . ASP A 1 83 ? 5.063 13.163 -23.845 1.00 87.00 83 ASP A N 1
ATOM 659 C CA . ASP A 1 83 ? 6.214 13.286 -24.735 1.00 87.00 83 ASP A CA 1
ATOM 660 C C . ASP A 1 83 ? 7.119 12.042 -24.737 1.00 87.00 83 ASP A C 1
ATOM 662 O O . ASP A 1 83 ? 7.158 11.228 -23.817 1.00 87.00 83 ASP A O 1
ATOM 666 N N . ALA A 1 84 ? 7.911 11.891 -25.804 1.00 81.94 84 ALA A N 1
ATOM 667 C CA . ALA A 1 84 ? 8.862 10.782 -25.923 1.00 81.94 84 ALA A CA 1
ATOM 668 C C . ALA A 1 84 ? 9.964 10.805 -24.844 1.00 81.94 84 ALA A C 1
ATOM 670 O O . ALA A 1 84 ? 10.526 9.753 -24.541 1.00 81.94 84 ALA A O 1
ATOM 671 N N . ASP A 1 85 ? 10.254 11.980 -24.277 1.00 85.62 85 ASP A N 1
ATOM 672 C CA . ASP A 1 85 ? 11.262 12.175 -23.228 1.00 85.62 85 ASP A CA 1
ATOM 673 C C . ASP A 1 85 ? 10.768 11.735 -21.836 1.00 85.62 85 ASP A C 1
ATOM 675 O O . ASP A 1 85 ? 11.585 11.564 -20.932 1.00 85.62 85 ASP A O 1
ATOM 679 N N . ASP A 1 86 ? 9.461 11.493 -21.674 1.00 88.94 86 ASP A N 1
ATOM 680 C CA . ASP A 1 86 ? 8.887 10.917 -20.452 1.00 88.94 86 ASP A CA 1
ATOM 681 C C . ASP A 1 86 ? 9.106 9.400 -20.380 1.00 88.94 86 ASP A C 1
ATOM 683 O O . ASP A 1 86 ? 8.907 8.793 -19.335 1.00 88.94 86 ASP A O 1
ATOM 687 N N . TYR A 1 87 ? 9.516 8.750 -21.473 1.00 91.31 87 TYR A N 1
ATOM 688 C CA . TYR A 1 87 ? 9.892 7.340 -21.430 1.00 91.31 87 TYR A CA 1
ATOM 689 C C . TYR A 1 87 ? 11.315 7.161 -20.891 1.00 91.31 87 TYR A C 1
ATOM 691 O O . TYR A 1 87 ? 12.207 7.965 -21.178 1.00 91.31 87 TYR A O 1
ATOM 699 N N . PRO A 1 88 ? 11.589 6.052 -20.181 1.00 91.69 88 PRO A N 1
ATOM 700 C CA . PRO A 1 88 ? 12.937 5.763 -19.732 1.00 91.69 88 PRO A CA 1
ATOM 701 C C . PRO A 1 88 ? 13.856 5.506 -20.936 1.00 91.69 88 PRO A C 1
ATOM 703 O O . PRO A 1 88 ? 13.431 4.913 -21.937 1.00 91.69 88 PRO A O 1
ATOM 706 N N . PRO A 1 89 ? 15.147 5.861 -20.837 1.00 88.62 89 PRO A N 1
ATOM 707 C CA . PRO A 1 89 ? 16.129 5.482 -21.845 1.00 88.62 89 PRO A CA 1
ATOM 708 C C . PRO A 1 89 ? 16.214 3.953 -22.009 1.00 88.62 89 PRO A C 1
ATOM 710 O O . PRO A 1 89 ? 16.146 3.215 -21.028 1.00 88.62 89 PRO A O 1
ATOM 713 N N . GLU A 1 90 ? 16.465 3.465 -23.230 1.00 85.62 90 GLU A N 1
ATOM 714 C CA . GLU A 1 90 ? 16.458 2.022 -23.573 1.00 85.62 90 GLU A CA 1
ATOM 715 C C . GLU A 1 90 ? 17.453 1.169 -22.756 1.00 85.62 90 GLU A C 1
ATOM 717 O O . GLU A 1 90 ? 17.292 -0.044 -22.633 1.00 85.62 90 GLU A O 1
ATOM 722 N N . SER A 1 91 ? 18.474 1.788 -22.155 1.00 83.56 91 SER A N 1
ATOM 723 C CA . SER A 1 91 ? 19.469 1.120 -21.308 1.00 83.56 91 SER A CA 1
ATOM 724 C C . SER A 1 91 ? 19.129 1.093 -19.813 1.00 83.56 91 SER A C 1
ATOM 726 O O . SER A 1 91 ? 19.900 0.522 -19.039 1.00 83.56 91 SER A O 1
ATOM 728 N N . VAL A 1 92 ? 18.043 1.739 -19.383 1.00 90.31 92 VAL A N 1
ATOM 729 C CA . VAL A 1 92 ? 17.680 1.848 -17.964 1.00 90.31 92 VAL A CA 1
ATOM 730 C C . VAL A 1 92 ? 16.687 0.742 -17.606 1.00 90.31 92 VAL A C 1
ATOM 732 O O . VAL A 1 92 ? 15.609 0.683 -18.200 1.00 90.31 92 VAL A O 1
ATOM 735 N N . PRO A 1 93 ? 17.023 -0.147 -16.652 1.00 93.31 93 PRO A N 1
ATOM 736 C CA . PRO A 1 93 ? 16.071 -1.129 -16.166 1.00 93.31 93 PRO A CA 1
ATOM 737 C C . PRO A 1 93 ? 14.974 -0.437 -15.356 1.00 93.31 93 PRO A C 1
ATOM 739 O O . PRO A 1 93 ? 15.239 0.404 -14.493 1.00 93.31 93 PRO A O 1
ATOM 742 N N . VAL A 1 94 ? 13.736 -0.835 -15.616 1.00 95.12 94 VAL A N 1
ATOM 743 C CA . VAL A 1 94 ? 12.555 -0.310 -14.938 1.00 95.12 94 VAL A CA 1
ATOM 744 C C . VAL A 1 94 ? 11.666 -1.435 -14.428 1.00 95.12 94 VAL A C 1
ATOM 746 O O . VAL A 1 94 ? 11.707 -2.573 -14.906 1.00 95.12 94 VAL A O 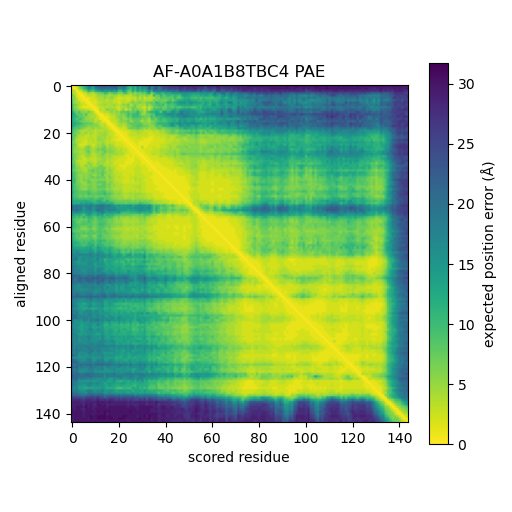1
ATOM 749 N N . SER A 1 95 ? 10.823 -1.099 -13.463 1.00 95.31 95 SER A N 1
ATOM 750 C CA . SER A 1 95 ? 9.650 -1.887 -13.127 1.00 95.31 95 SER A CA 1
ATOM 751 C C . SER A 1 95 ? 8.479 -1.417 -13.985 1.00 95.31 95 SER A C 1
ATOM 753 O O . SER A 1 95 ? 8.227 -0.220 -14.073 1.00 95.31 95 SER A O 1
ATOM 755 N N . ILE A 1 96 ? 7.752 -2.347 -14.599 1.00 95.31 96 ILE A N 1
ATOM 756 C CA . ILE A 1 96 ? 6.478 -2.063 -15.272 1.00 95.31 96 ILE A CA 1
ATOM 757 C C . ILE A 1 96 ? 5.335 -2.708 -14.500 1.00 95.31 96 ILE A C 1
ATOM 759 O O . ILE A 1 96 ? 5.478 -3.817 -13.977 1.00 95.31 96 ILE A O 1
ATOM 763 N N . GLN A 1 97 ? 4.207 -2.016 -14.426 1.00 96.00 97 GLN A N 1
ATOM 764 C CA . GLN A 1 97 ? 2.956 -2.538 -13.901 1.00 96.00 97 GLN A CA 1
ATOM 765 C C . GLN A 1 97 ? 2.041 -2.883 -15.071 1.00 96.00 97 GLN A C 1
ATOM 767 O O . GLN A 1 97 ? 1.892 -2.094 -16.004 1.00 96.00 97 GLN A O 1
ATOM 772 N N . LEU A 1 98 ? 1.451 -4.072 -15.021 1.00 95.62 98 LEU A N 1
ATOM 773 C CA . LEU A 1 98 ? 0.470 -4.519 -15.994 1.00 95.62 98 LEU A CA 1
ATOM 774 C C . LEU A 1 98 ? -0.955 -4.149 -15.559 1.00 95.62 98 LEU A C 1
ATOM 776 O O . LEU A 1 98 ? -1.218 -3.888 -14.386 1.00 95.62 98 LEU A O 1
ATOM 780 N N . SER A 1 99 ? -1.907 -4.221 -16.486 1.00 92.94 99 SER A N 1
ATOM 781 C CA . SER A 1 99 ? -3.329 -3.941 -16.257 1.00 92.94 99 SER A CA 1
ATOM 782 C C . SER A 1 99 ? -3.978 -4.839 -15.197 1.00 92.94 99 SER A C 1
ATOM 784 O O . SER A 1 99 ? -4.992 -4.475 -14.609 1.00 92.94 99 SER A O 1
ATOM 786 N N . ASP A 1 100 ? -3.408 -6.019 -14.939 1.00 92.69 100 ASP A N 1
ATOM 787 C CA . ASP A 1 100 ? -3.831 -6.929 -13.868 1.00 92.69 100 ASP A CA 1
ATOM 788 C C . ASP A 1 100 ? -3.152 -6.632 -12.512 1.00 92.69 100 ASP A C 1
ATOM 790 O O . ASP A 1 100 ? -3.290 -7.404 -11.565 1.00 92.69 100 ASP A O 1
ATOM 794 N N . SER A 1 101 ? -2.439 -5.504 -12.411 1.00 89.31 101 SER A N 1
ATOM 795 C CA . SER A 1 101 ? -1.617 -5.073 -11.271 1.00 89.31 101 SER A CA 1
ATOM 796 C C . SER A 1 101 ? -0.366 -5.915 -11.000 1.00 89.31 101 SER A C 1
ATOM 798 O O . SER A 1 101 ? 0.337 -5.659 -10.018 1.00 89.31 101 SER A O 1
ATOM 800 N N . SER A 1 102 ? -0.030 -6.878 -11.864 1.00 92.62 102 SER A N 1
ATOM 801 C CA . SER A 1 102 ? 1.251 -7.583 -11.799 1.00 92.62 102 SER A CA 1
ATOM 802 C C . SER A 1 102 ? 2.410 -6.622 -12.060 1.00 92.62 102 SER A C 1
ATOM 804 O O . SER A 1 102 ? 2.321 -5.747 -12.918 1.00 92.62 102 SER A O 1
ATOM 806 N N . ILE A 1 103 ? 3.527 -6.802 -11.348 1.00 93.94 103 ILE A N 1
ATOM 807 C CA . ILE A 1 103 ? 4.734 -5.980 -11.516 1.00 93.94 103 ILE A CA 1
ATOM 808 C C . ILE A 1 103 ? 5.864 -6.837 -12.085 1.00 93.94 103 ILE A C 1
ATOM 810 O O . ILE A 1 103 ? 6.264 -7.835 -11.478 1.00 93.94 103 ILE A O 1
ATOM 814 N N . LEU A 1 104 ? 6.414 -6.419 -13.225 1.00 94.62 104 LEU A N 1
ATOM 815 C CA . LEU A 1 104 ? 7.585 -7.035 -13.844 1.00 94.62 104 LEU A CA 1
ATOM 816 C C . LEU A 1 104 ? 8.808 -6.145 -13.617 1.00 94.62 104 LEU A C 1
ATOM 818 O O . LEU A 1 104 ? 8.849 -5.006 -14.071 1.00 94.62 104 LEU A O 1
ATOM 822 N N . LYS A 1 105 ? 9.809 -6.684 -12.917 1.00 94.44 105 LYS A N 1
ATOM 823 C CA . LYS A 1 105 ? 11.082 -6.007 -12.619 1.00 94.44 105 LYS A CA 1
ATOM 824 C C . LYS A 1 105 ? 12.136 -6.283 -13.688 1.00 94.44 105 LYS A C 1
ATOM 826 O O . LYS A 1 105 ? 12.200 -7.410 -14.195 1.00 94.44 105 LYS A O 1
ATOM 831 N N . GLY A 1 106 ? 12.982 -5.301 -13.980 1.00 93.56 106 GLY A N 1
ATOM 832 C CA . GLY A 1 106 ? 14.056 -5.375 -14.972 1.00 93.56 106 GLY A CA 1
ATOM 833 C C . GLY A 1 106 ? 13.557 -5.387 -16.418 1.00 93.56 106 GLY A C 1
ATOM 834 O O . GLY A 1 106 ? 14.105 -6.111 -17.251 1.00 93.56 106 GLY A O 1
ATOM 835 N N . ALA A 1 107 ? 12.473 -4.664 -16.698 1.00 95.44 107 ALA A N 1
ATOM 836 C CA . ALA A 1 107 ? 12.007 -4.402 -18.054 1.00 95.44 107 ALA A CA 1
ATOM 837 C C . ALA A 1 107 ? 12.762 -3.213 -18.673 1.00 95.44 107 ALA A C 1
ATOM 839 O O . ALA A 1 107 ? 13.396 -2.436 -17.963 1.00 95.44 107 ALA A O 1
ATOM 840 N N . PHE A 1 108 ? 12.676 -3.072 -19.994 1.00 95.12 108 PHE A N 1
ATOM 841 C CA . PHE A 1 108 ? 13.254 -1.956 -20.747 1.00 95.12 108 PHE A CA 1
ATOM 842 C C . PHE A 1 108 ? 12.233 -1.428 -21.745 1.00 95.12 108 PHE A C 1
ATOM 844 O O . PHE A 1 108 ? 11.465 -2.207 -22.309 1.00 95.12 108 PHE A O 1
ATOM 851 N N . TYR A 1 109 ? 12.236 -0.127 -22.004 1.00 94.81 109 TYR A N 1
ATOM 852 C CA . TYR A 1 109 ? 11.456 0.434 -23.101 1.00 94.81 109 TYR A CA 1
ATOM 853 C C . TYR A 1 109 ? 12.281 0.418 -24.389 1.00 94.81 109 TYR A C 1
ATOM 855 O O . TYR A 1 109 ? 13.420 0.877 -24.385 1.00 94.81 109 TYR A O 1
ATOM 863 N N . SER A 1 110 ? 11.727 -0.092 -25.493 1.00 93.12 110 SER A N 1
ATOM 864 C CA . SER A 1 110 ? 12.361 0.011 -26.813 1.00 93.12 110 SER A CA 1
ATOM 865 C C . SER A 1 110 ? 11.598 1.009 -27.686 1.00 93.12 110 SER A C 1
ATOM 867 O O . SER A 1 110 ? 10.537 0.660 -28.218 1.00 93.12 110 SER A O 1
ATOM 869 N N . PRO A 1 111 ? 12.132 2.228 -27.907 1.00 90.94 111 PRO A N 1
ATOM 870 C CA . PRO A 1 111 ? 11.483 3.241 -28.741 1.00 90.94 111 PRO A CA 1
ATOM 871 C C . PRO A 1 111 ? 11.277 2.779 -30.187 1.00 90.94 111 PRO A C 1
ATOM 873 O O . PRO A 1 111 ? 10.273 3.104 -30.814 1.00 90.94 111 PRO A O 1
ATOM 876 N N . SER A 1 112 ? 12.204 1.966 -30.712 1.00 90.06 112 SER A N 1
ATOM 877 C CA . SER A 1 112 ? 12.142 1.446 -32.087 1.00 90.06 112 SER A CA 1
ATOM 878 C C . SER A 1 112 ? 10.938 0.530 -32.333 1.00 90.06 112 SER A C 1
ATOM 880 O O . SER A 1 112 ? 10.369 0.524 -33.424 1.00 90.06 112 SER A O 1
ATOM 882 N N . GLN A 1 113 ? 10.536 -0.226 -31.311 1.00 89.06 113 GLN A N 1
ATOM 883 C CA . GLN A 1 113 ? 9.376 -1.117 -31.345 1.00 89.06 113 GLN A CA 1
ATOM 884 C C . GLN A 1 113 ? 8.139 -0.456 -30.718 1.00 89.06 113 GLN A C 1
ATOM 886 O O . GLN A 1 113 ? 7.017 -0.942 -30.893 1.00 89.06 113 GLN A O 1
ATOM 891 N N . ASN A 1 114 ? 8.338 0.669 -30.020 1.00 90.75 114 ASN A N 1
ATOM 892 C CA . ASN A 1 114 ? 7.355 1.320 -29.163 1.00 90.75 114 ASN A CA 1
ATOM 893 C C . ASN A 1 114 ? 6.679 0.273 -28.259 1.00 90.75 114 ASN A C 1
ATOM 895 O O . ASN A 1 114 ? 5.475 0.045 -28.344 1.00 90.75 114 ASN A O 1
ATOM 899 N N . ALA A 1 115 ? 7.492 -0.484 -27.517 1.00 93.62 115 ALA A N 1
ATOM 900 C CA . ALA A 1 115 ? 7.048 -1.596 -26.681 1.00 93.62 115 ALA A CA 1
ATOM 901 C C . ALA A 1 115 ? 7.981 -1.796 -25.482 1.00 93.62 115 ALA A C 1
ATOM 903 O O . ALA A 1 115 ? 9.176 -1.496 -25.547 1.00 93.62 115 ALA A O 1
ATOM 904 N N . TRP A 1 116 ? 7.434 -2.362 -24.409 1.00 94.88 116 TRP A N 1
ATOM 905 C CA . TRP A 1 116 ? 8.173 -2.757 -23.216 1.00 94.88 116 TRP A CA 1
ATOM 906 C C . TRP A 1 116 ? 8.702 -4.178 -23.375 1.00 94.88 116 TRP A C 1
ATOM 908 O O . TRP A 1 116 ? 7.956 -5.092 -23.713 1.00 94.88 116 TRP A O 1
ATOM 918 N N . LEU A 1 117 ? 9.989 -4.387 -23.129 1.00 95.38 117 LEU A N 1
ATOM 919 C CA . LEU A 1 117 ? 10.660 -5.673 -23.257 1.00 95.38 117 LEU A CA 1
ATOM 920 C C . LEU A 1 117 ? 10.976 -6.235 -21.874 1.00 95.38 117 LEU A C 1
ATOM 922 O O . LEU A 1 117 ? 11.688 -5.614 -21.087 1.00 95.38 117 LEU A O 1
ATOM 926 N N . TRP A 1 118 ? 10.507 -7.448 -21.596 1.00 95.44 118 TRP A N 1
ATOM 927 C CA . TRP A 1 118 ? 10.829 -8.173 -20.372 1.00 95.44 118 TRP A CA 1
ATOM 928 C C . TRP A 1 118 ? 11.176 -9.624 -20.693 1.00 95.44 118 TRP A C 1
ATOM 930 O O . TRP A 1 118 ? 10.374 -10.361 -21.263 1.00 95.44 118 TRP A O 1
ATOM 940 N N . ARG A 1 119 ? 12.409 -10.039 -20.365 1.00 92.50 119 ARG A N 1
ATOM 941 C CA . ARG A 1 119 ? 12.941 -11.393 -20.644 1.00 92.50 119 ARG A CA 1
ATOM 942 C C . ARG A 1 119 ? 12.761 -11.857 -22.101 1.00 92.50 119 ARG A C 1
ATOM 944 O O . ARG A 1 119 ? 12.562 -13.040 -22.360 1.00 92.50 119 ARG A O 1
ATOM 951 N N . GLY A 1 120 ? 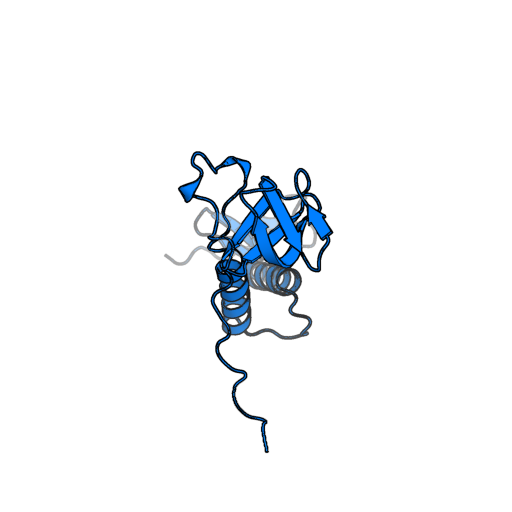12.851 -10.924 -23.051 1.00 87.44 120 GLY A N 1
ATOM 952 C CA . GLY A 1 120 ? 12.698 -11.193 -24.485 1.00 87.44 120 GLY A CA 1
ATOM 953 C C . GLY A 1 120 ? 11.251 -11.225 -24.991 1.00 87.44 120 GLY A C 1
ATOM 954 O O . GLY A 1 120 ? 11.048 -11.421 -26.185 1.00 87.44 120 GLY A O 1
ATOM 955 N N . GLN A 1 121 ? 10.259 -11.012 -24.124 1.00 92.69 121 GLN A N 1
ATOM 956 C CA . GLN A 1 121 ? 8.857 -10.841 -24.502 1.00 92.69 121 GLN A CA 1
ATOM 957 C C . GLN A 1 121 ? 8.505 -9.350 -24.581 1.00 92.69 121 GLN A C 1
ATOM 959 O O . GLN A 1 121 ? 8.987 -8.566 -23.763 1.00 92.69 121 GLN A O 1
ATOM 964 N N . SER A 1 122 ? 7.670 -8.964 -25.553 1.00 94.19 122 SER A N 1
ATOM 965 C CA . SER A 1 122 ? 7.159 -7.596 -25.681 1.00 94.19 122 SER A CA 1
ATOM 966 C C . SER A 1 122 ? 5.779 -7.445 -25.046 1.00 9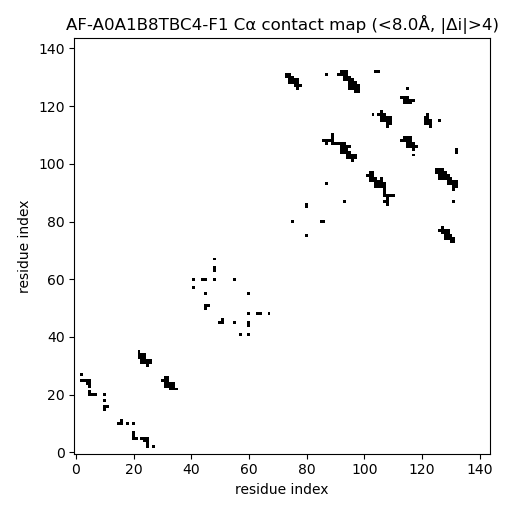4.19 122 SER A C 1
ATOM 968 O O . SER A 1 122 ? 4.911 -8.287 -25.277 1.00 94.19 122 SER A O 1
ATOM 970 N N . PHE A 1 123 ? 5.569 -6.336 -24.352 1.00 92.62 123 PHE A N 1
ATOM 971 C CA . PHE A 1 123 ? 4.311 -5.903 -23.753 1.00 92.62 123 PHE A CA 1
ATOM 972 C C . PHE A 1 123 ? 3.997 -4.500 -24.267 1.00 92.62 123 PHE A C 1
ATOM 974 O O . PHE A 1 123 ? 4.906 -3.675 -24.413 1.00 92.62 123 PHE A O 1
ATOM 981 N N . ARG A 1 124 ? 2.732 -4.228 -24.588 1.00 85.88 124 ARG A N 1
ATOM 982 C CA . ARG A 1 124 ? 2.355 -2.938 -25.190 1.00 85.88 124 ARG A CA 1
ATOM 983 C C . ARG A 1 124 ? 1.112 -2.358 -24.544 1.00 85.88 124 ARG A C 1
ATOM 985 O O . ARG A 1 124 ? 1.219 -1.440 -23.747 1.00 85.88 124 ARG A O 1
ATOM 992 N N . GLU A 1 125 ? -0.042 -2.934 -24.853 1.00 85.88 125 GLU A N 1
ATOM 993 C CA . GLU A 1 125 ? -1.336 -2.476 -24.340 1.00 85.88 125 GLU A CA 1
ATOM 994 C C . GLU A 1 125 ? -1.589 -2.956 -22.907 1.00 85.88 125 GLU A C 1
AT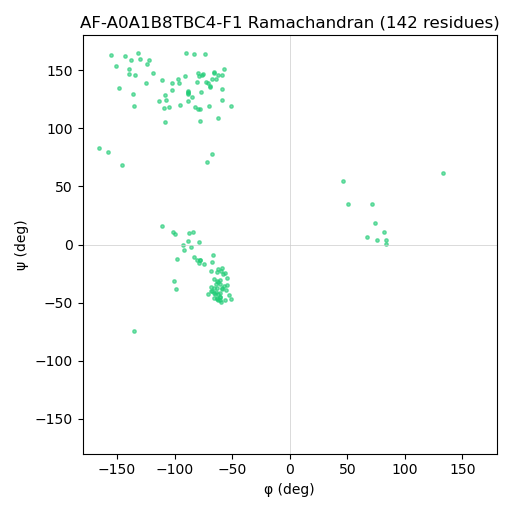OM 996 O O . GLU A 1 125 ? -2.458 -2.426 -22.224 1.00 85.88 125 GLU A O 1
ATOM 1001 N N . GLU A 1 126 ? -0.826 -3.946 -22.433 1.00 91.25 126 GLU A N 1
ATOM 1002 C CA . GLU A 1 126 ? -0.983 -4.466 -21.077 1.00 91.25 126 GLU A CA 1
ATOM 1003 C C . GLU A 1 126 ? -0.293 -3.606 -20.019 1.00 91.25 126 GLU A C 1
ATOM 1005 O O . GLU A 1 126 ? -0.538 -3.833 -18.842 1.00 91.25 126 GLU A O 1
ATOM 1010 N N . VAL A 1 127 ? 0.577 -2.660 -20.389 1.00 95.19 127 VAL A N 1
ATOM 1011 C CA . VAL A 1 127 ? 1.345 -1.862 -19.421 1.00 95.19 127 VAL A CA 1
ATOM 1012 C C . VAL A 1 127 ? 0.550 -0.625 -19.012 1.00 95.19 127 VAL A C 1
ATOM 1014 O O . VAL A 1 127 ? 0.172 0.176 -19.861 1.00 95.19 127 VAL A O 1
ATOM 1017 N N . SER A 1 128 ? 0.315 -0.461 -17.710 1.00 95.56 128 SER A N 1
ATOM 1018 C CA . SER A 1 128 ? -0.431 0.666 -17.137 1.00 95.56 128 SER A CA 1
ATOM 1019 C C . SER A 1 128 ? 0.470 1.748 -16.549 1.00 95.56 128 SER A C 1
ATOM 1021 O O . SER A 1 128 ? 0.115 2.923 -16.581 1.00 95.56 128 SER A O 1
ATOM 1023 N N . ALA A 1 129 ? 1.639 1.377 -16.026 1.00 95.25 129 ALA A N 1
ATOM 1024 C CA . ALA A 1 129 ? 2.597 2.313 -15.448 1.00 95.25 129 ALA A CA 1
ATOM 1025 C C . ALA A 1 129 ? 4.021 1.753 -15.489 1.00 95.25 129 ALA A C 1
ATOM 1027 O O . ALA A 1 129 ? 4.227 0.542 -15.614 1.00 95.25 129 ALA A O 1
ATOM 1028 N N . TRP A 1 130 ? 5.008 2.625 -15.324 1.00 94.88 130 TRP A N 1
ATOM 1029 C CA . TRP A 1 130 ? 6.410 2.247 -15.192 1.00 94.88 130 TRP A CA 1
ATOM 1030 C C . TRP A 1 130 ? 7.101 3.058 -14.090 1.00 94.88 130 TRP A C 1
ATOM 1032 O O . TRP A 1 130 ? 6.617 4.109 -13.685 1.00 94.88 130 TRP A O 1
ATOM 1042 N N . LYS A 1 131 ? 8.211 2.550 -13.561 1.00 93.94 131 LYS A N 1
ATOM 1043 C CA . LYS A 1 131 ? 9.003 3.189 -12.503 1.00 93.94 131 LYS A CA 1
ATOM 1044 C C . LYS A 1 131 ? 10.471 2.837 -12.674 1.00 93.94 131 LYS A C 1
ATOM 1046 O O . LYS A 1 131 ? 10.799 1.662 -12.846 1.00 93.94 131 LYS A O 1
ATOM 1051 N N . GLU A 1 132 ? 11.359 3.822 -12.565 1.00 91.75 132 GLU A N 1
ATOM 1052 C CA . GLU A 1 132 ? 12.802 3.564 -12.549 1.00 91.75 132 GLU A CA 1
ATOM 1053 C C . GLU A 1 132 ? 13.191 2.630 -11.400 1.00 91.75 132 GLU A C 1
ATOM 1055 O O . GLU A 1 132 ? 12.794 2.821 -10.244 1.00 91.75 132 GLU A O 1
ATOM 1060 N N . GLU A 1 133 ? 14.015 1.623 -11.695 1.00 87.31 133 GLU A N 1
ATOM 1061 C CA . GLU A 1 133 ? 14.628 0.839 -10.632 1.00 87.31 133 GLU A CA 1
ATOM 1062 C C . GLU A 1 133 ? 15.790 1.633 -10.046 1.00 87.31 133 GLU A C 1
ATOM 1064 O O . GLU A 1 133 ? 16.866 1.744 -10.633 1.00 87.31 133 GLU A O 1
ATOM 1069 N N . THR A 1 134 ? 15.590 2.171 -8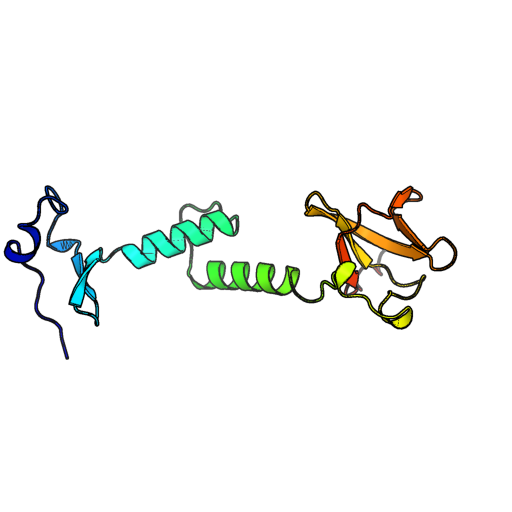.844 1.00 71.62 134 THR A N 1
ATOM 1070 C CA . THR A 1 134 ? 16.693 2.712 -8.052 1.00 71.62 134 THR A CA 1
ATOM 1071 C C . THR A 1 134 ? 17.642 1.557 -7.751 1.00 71.62 134 THR A C 1
ATOM 1073 O O . THR A 1 134 ? 17.309 0.623 -7.019 1.00 71.62 134 THR A O 1
ATOM 1076 N N . GLY A 1 135 ? 18.811 1.576 -8.395 1.00 56.31 135 GLY A N 1
ATOM 1077 C CA . GLY A 1 135 ? 19.748 0.464 -8.372 1.00 56.31 135 GLY A CA 1
ATOM 1078 C C . GLY A 1 135 ? 20.057 -0.006 -6.951 1.00 56.31 135 GLY A C 1
ATOM 1079 O O . GLY A 1 135 ? 20.660 0.715 -6.159 1.00 56.31 135 GLY A O 1
ATOM 1080 N N . SER A 1 136 ? 19.735 -1.267 -6.650 1.00 40.47 136 SER A N 1
ATOM 1081 C CA . SER A 1 136 ? 20.472 -2.023 -5.635 1.00 40.47 136 SER A CA 1
ATOM 1082 C C . SER A 1 136 ? 21.883 -2.269 -6.166 1.00 40.47 136 SER A C 1
ATOM 1084 O O . SER A 1 136 ? 22.213 -3.350 -6.652 1.00 40.47 136 SER A O 1
ATOM 1086 N N . ALA A 1 137 ? 22.728 -1.243 -6.095 1.00 41.91 137 ALA A N 1
ATOM 1087 C CA . ALA A 1 137 ? 24.158 -1.351 -6.322 1.00 41.91 137 ALA A CA 1
ATOM 1088 C C . ALA A 1 137 ? 24.814 -2.086 -5.139 1.00 41.91 137 ALA A C 1
ATOM 1090 O O . ALA A 1 137 ? 25.521 -1.485 -4.337 1.00 41.91 137 ALA A O 1
ATOM 1091 N N . HIS A 1 138 ? 24.578 -3.397 -5.007 1.00 37.75 138 HIS A N 1
ATOM 1092 C CA . HIS A 1 138 ? 25.473 -4.275 -4.247 1.00 37.75 138 HIS A CA 1
ATOM 1093 C C . HIS A 1 138 ? 25.353 -5.751 -4.650 1.00 37.75 138 HIS A C 1
ATOM 1095 O O . HIS A 1 138 ? 24.738 -6.567 -3.967 1.00 37.75 138 HIS A O 1
ATOM 1101 N N . ARG A 1 139 ? 26.000 -6.102 -5.767 1.00 38.56 139 ARG A N 1
ATOM 1102 C CA . ARG A 1 139 ? 26.642 -7.412 -5.972 1.00 38.56 139 ARG A CA 1
ATOM 1103 C C . ARG A 1 139 ? 27.903 -7.232 -6.820 1.00 38.56 139 ARG A C 1
ATOM 1105 O O . ARG A 1 139 ? 27.971 -7.692 -7.951 1.00 38.56 139 ARG A O 1
ATOM 1112 N N . GLU A 1 140 ? 28.909 -6.580 -6.250 1.00 41.34 140 GLU A N 1
ATOM 1113 C CA . GLU A 1 140 ? 30.299 -6.898 -6.578 1.00 41.34 140 GLU A CA 1
ATOM 1114 C C . GLU A 1 140 ? 30.907 -7.599 -5.368 1.00 41.34 140 GLU A C 1
ATOM 1116 O O . GLU A 1 140 ? 30.787 -7.125 -4.241 1.00 41.34 140 GLU A O 1
ATOM 1121 N N . GLY A 1 141 ? 31.522 -8.754 -5.607 1.00 39.78 141 GLY A N 1
ATOM 1122 C CA . GLY A 1 141 ? 32.230 -9.507 -4.579 1.00 39.78 141 GLY A CA 1
ATOM 1123 C C . GLY A 1 141 ? 31.893 -10.988 -4.578 1.00 39.78 141 GLY A C 1
ATOM 1124 O O . GLY A 1 141 ? 31.368 -11.484 -3.591 1.00 39.78 141 GLY A O 1
ATOM 1125 N N . LEU A 1 142 ? 32.186 -11.681 -5.680 1.00 42.53 142 LEU A N 1
ATOM 1126 C CA . LEU A 1 142 ? 32.644 -13.075 -5.675 1.00 42.53 142 LEU A CA 1
ATOM 1127 C C . LEU A 1 142 ? 33.207 -13.398 -7.064 1.00 42.53 142 LEU A C 1
ATOM 1129 O O . LEU A 1 142 ? 32.528 -13.934 -7.936 1.00 42.53 142 LEU A O 1
ATOM 1133 N N . SER A 1 143 ? 34.469 -13.026 -7.261 1.00 42.41 143 SER A N 1
ATOM 1134 C CA . SER A 1 143 ? 35.336 -13.646 -8.255 1.00 42.41 143 SER A CA 1
ATOM 1135 C C . SER A 1 143 ? 36.707 -13.875 -7.626 1.00 42.41 143 SER A 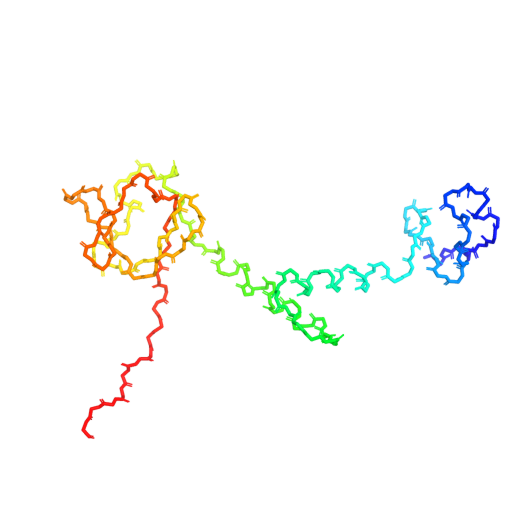C 1
ATOM 1137 O O . SER A 1 143 ? 37.297 -12.927 -7.110 1.00 42.41 143 SER A O 1
ATOM 1139 N N . ALA A 1 144 ? 37.163 -15.122 -7.784 1.00 42.75 144 ALA A N 1
ATOM 1140 C CA . ALA A 1 144 ? 38.457 -15.724 -7.447 1.00 42.75 144 ALA A CA 1
ATOM 1141 C C . ALA A 1 144 ? 38.738 -16.006 -5.962 1.00 42.75 144 ALA A C 1
ATOM 1143 O O . ALA A 1 144 ? 38.977 -15.060 -5.184 1.00 42.75 144 ALA A O 1
#

Mean predicted aligned error: 10.48 Å

Radius of gyration: 25.43 Å; Cα contacts (8 Å, |Δi|>4): 156; chains: 1; bounding box: 70×36×64 Å

Nearest PDB structures (foldseek):
  4rf1-assembly1_A  TM=3.733E-01  e=2.483E+00  Human betacoronavirus 2c Jordan-N3/2012
  3u6r-assembly1_H  TM=2.677E-01  e=1.604E+00  Homo sapiens
  7u0b-assembly1_H  TM=2.940E-01  e=3.610E+00  Homo sapiens
  7y22-assembly1_g  TM=2.866E-01  e=6.331E+00  Klebsiella phage Kp7
  1c1a-assembly1_B  TM=1.879E-01  e=2.059E+00  Rous sarcoma virus

Foldseek 3Di:
DDDDQFDVVNQPDPVNVPPDSVQWDADPVRDIDGPCPVVVVLVVLCVVLPNPDPDDDPVVSVVSVVVVVVVPPAKDFPVNDDDPVPADDQPFWKWWAFPVRDIAGRWGQDPVVRFIDGPNDTDHNGTGIMGGDPDPPDDDDDDD

pLDDT: mean 84.92, std 13.99, range [37.75, 96.0]

Secondary structure (DSSP, 8-state):
-PPPPP-GGGG-SGGGTT--GGGEEE-TTS-EEETTHHHHHHHHHHHHTT---SS--HHHHHHHHHHHHHHHTT-EEGGG--SGGGSPPTTS-EEEEETTS-EEEEEEEETTTTEEEETTEEESTTEEEEEE------------